Protein AF-A0A920PCD1-F1 (afdb_monomer_lite)

Sequence (111 aa):
MKSEIKSVYLAPKGLNELLVNEVGKVLAVHDRLIFSSEPFIDAHWAQNIWKNTQIISVESINDASKKLKALQKNWCLYSFTLHRRAKLIQEKLDLKPQQPLDFLQRFPKMF

Structure (mmCIF, N/CA/C/O backbone):
data_AF-A0A920PCD1-F1
#
_entry.id   AF-A0A920PCD1-F1
#
loop_
_atom_site.group_PDB
_atom_site.id
_atom_site.type_symbol
_atom_site.label_atom_id
_atom_site.label_alt_id
_atom_site.label_comp_id
_atom_site.label_asym_id
_atom_site.label_entity_id
_atom_site.label_seq_id
_atom_site.pdbx_PDB_ins_code
_atom_site.Cartn_x
_atom_site.Cartn_y
_atom_site.Cartn_z
_atom_site.occupancy
_atom_site.B_iso_or_equiv
_atom_site.auth_seq_id
_atom_site.auth_comp_id
_atom_site.auth_asym_id
_atom_site.auth_atom_id
_atom_site.pdbx_PDB_model_num
ATOM 1 N N . MET A 1 1 ? -18.152 -15.795 -2.055 1.00 39.09 1 MET A N 1
ATOM 2 C CA . MET A 1 1 ? -17.096 -15.838 -1.020 1.00 39.09 1 MET A CA 1
ATOM 3 C C . MET A 1 1 ? -16.227 -14.610 -1.234 1.00 39.09 1 MET A C 1
ATOM 5 O O . MET A 1 1 ? -15.744 -14.445 -2.344 1.00 39.09 1 MET A O 1
ATOM 9 N N . LYS A 1 2 ? -16.128 -13.684 -0.270 1.00 51.22 2 LYS A N 1
ATOM 10 C CA . LYS A 1 2 ? -15.210 -12.541 -0.413 1.00 51.22 2 LYS A CA 1
ATOM 11 C C . LYS A 1 2 ? -13.797 -13.089 -0.252 1.00 51.22 2 LYS A C 1
ATOM 13 O O . LYS A 1 2 ? -13.444 -13.494 0.848 1.00 51.22 2 LYS A O 1
ATOM 18 N N . SER A 1 3 ? -13.041 -13.164 -1.341 1.00 66.69 3 SER A N 1
ATOM 19 C CA . SER A 1 3 ? -11.626 -13.514 -1.278 1.00 66.69 3 SER A CA 1
ATOM 20 C C . SER A 1 3 ? -10.919 -12.470 -0.420 1.00 66.69 3 SER A C 1
ATOM 22 O O . SER A 1 3 ? -10.917 -11.285 -0.752 1.00 66.69 3 SER A O 1
ATOM 24 N N . GLU A 1 4 ? -10.407 -12.898 0.726 1.00 83.25 4 GLU A N 1
ATOM 25 C CA . GLU A 1 4 ? -9.659 -12.039 1.633 1.00 83.25 4 GLU A CA 1
ATOM 26 C C . GLU A 1 4 ? -8.324 -11.662 0.984 1.00 83.25 4 GLU A C 1
ATOM 28 O O . GLU A 1 4 ? -7.634 -12.516 0.426 1.00 83.25 4 GLU A O 1
ATOM 33 N N . ILE A 1 5 ? -7.980 -10.375 1.014 1.00 88.38 5 ILE A N 1
ATOM 34 C CA . ILE A 1 5 ? -6.729 -9.870 0.446 1.00 88.38 5 ILE A CA 1
ATOM 35 C C . ILE A 1 5 ? -5.621 -10.145 1.459 1.00 88.38 5 ILE A C 1
ATOM 37 O O . ILE A 1 5 ? -5.614 -9.548 2.533 1.00 88.38 5 ILE A O 1
ATOM 41 N N . LYS A 1 6 ? -4.675 -11.019 1.112 1.00 90.12 6 LYS A N 1
ATOM 42 C CA . LYS A 1 6 ? -3.557 -11.376 2.000 1.00 90.12 6 LYS A CA 1
ATOM 43 C C . LYS A 1 6 ? -2.270 -10.633 1.664 1.00 90.12 6 LYS A C 1
ATOM 45 O O . LYS A 1 6 ? -1.490 -10.317 2.566 1.00 90.12 6 LYS A O 1
ATOM 50 N N . SER A 1 7 ? -2.048 -10.364 0.382 1.00 93.19 7 SER A N 1
ATOM 51 C CA . SER A 1 7 ? -0.847 -9.700 -0.110 1.00 93.19 7 SER A CA 1
ATOM 52 C C . SER A 1 7 ? -1.174 -8.710 -1.220 1.00 93.19 7 SER A C 1
ATOM 54 O O . SER A 1 7 ? -2.121 -8.882 -1.997 1.00 93.19 7 SER A O 1
ATOM 56 N N . VAL A 1 8 ? -0.390 -7.634 -1.264 1.00 95.00 8 VAL A N 1
ATOM 57 C CA . VAL A 1 8 ? -0.514 -6.582 -2.270 1.00 95.00 8 VAL A CA 1
ATOM 58 C C . VAL A 1 8 ? 0.866 -6.196 -2.772 1.00 95.00 8 VAL A C 1
ATOM 60 O O . VAL A 1 8 ? 1.797 -6.027 -1.988 1.00 95.00 8 VAL A O 1
ATOM 63 N N . TYR A 1 9 ? 0.984 -6.024 -4.081 1.00 95.81 9 TYR A N 1
ATOM 64 C CA . TYR A 1 9 ? 2.242 -5.743 -4.752 1.00 95.81 9 TYR A CA 1
ATOM 65 C C . TYR A 1 9 ? 2.136 -4.439 -5.528 1.00 95.81 9 TYR A C 1
ATOM 67 O O . TYR A 1 9 ? 1.148 -4.199 -6.221 1.00 95.81 9 TYR A O 1
ATOM 75 N N . LEU A 1 10 ? 3.161 -3.598 -5.427 1.00 96.38 10 LEU A N 1
ATOM 76 C CA . LEU A 1 10 ? 3.288 -2.393 -6.235 1.00 96.38 10 LEU A CA 1
ATOM 77 C C . LEU A 1 10 ? 4.248 -2.662 -7.393 1.00 96.38 10 LEU A C 1
ATOM 79 O O . LEU A 1 10 ? 5.432 -2.905 -7.167 1.00 96.38 10 LEU A O 1
ATOM 83 N N . ALA A 1 11 ? 3.754 -2.566 -8.624 1.00 96.06 11 ALA A N 1
ATOM 84 C CA . ALA A 1 11 ? 4.575 -2.682 -9.820 1.00 96.06 11 ALA A CA 1
ATOM 85 C C . ALA A 1 11 ? 5.392 -1.397 -10.083 1.00 96.06 11 ALA A C 1
ATOM 87 O O . ALA A 1 11 ? 4.872 -0.274 -9.947 1.00 96.06 11 ALA A O 1
ATOM 88 N N . PRO A 1 12 ? 6.650 -1.524 -10.544 1.00 94.62 12 PRO A N 1
ATOM 89 C CA . PRO A 1 12 ? 7.341 -0.455 -11.247 1.00 94.62 12 PRO A CA 1
ATOM 90 C C . PRO A 1 12 ? 6.530 -0.006 -12.468 1.00 94.62 12 PRO A C 1
ATOM 92 O O . PRO A 1 12 ? 5.756 -0.769 -13.050 1.00 94.62 12 PRO A O 1
ATOM 95 N N . LYS A 1 13 ? 6.702 1.253 -12.876 1.00 93.44 13 LYS A N 1
ATOM 96 C CA . LYS A 1 13 ? 5.971 1.805 -14.022 1.00 93.44 13 LYS A CA 1
ATOM 97 C C . LYS A 1 13 ? 6.273 0.987 -15.287 1.00 93.44 13 LYS A C 1
ATOM 99 O O . LYS A 1 13 ? 7.424 0.914 -15.699 1.00 93.44 13 LYS A O 1
ATOM 104 N N . GLY A 1 14 ? 5.231 0.419 -15.898 1.00 92.69 14 GLY A N 1
ATOM 105 C CA . GLY A 1 14 ? 5.330 -0.352 -17.142 1.00 92.69 14 GLY A CA 1
ATOM 106 C C . GLY A 1 14 ? 5.667 -1.838 -16.974 1.00 92.69 14 GLY A C 1
ATOM 107 O O . GLY A 1 14 ? 5.752 -2.528 -17.979 1.00 92.69 14 GLY A O 1
ATOM 108 N N . LEU A 1 15 ? 5.826 -2.347 -15.745 1.00 93.88 15 LEU A N 1
ATOM 109 C CA . LEU A 1 15 ? 6.180 -3.755 -15.482 1.00 93.88 15 LEU A CA 1
ATOM 110 C C . LEU A 1 15 ? 5.044 -4.562 -14.836 1.00 93.88 15 LEU A C 1
ATOM 112 O O . LEU A 1 15 ? 5.273 -5.614 -14.243 1.00 93.88 15 LEU A O 1
ATOM 116 N N . ASN A 1 16 ? 3.807 -4.076 -14.943 1.00 93.56 16 ASN A N 1
ATOM 117 C CA . ASN A 1 16 ? 2.641 -4.724 -14.351 1.00 93.56 16 ASN A CA 1
ATOM 118 C C . ASN A 1 16 ? 2.467 -6.167 -14.831 1.00 93.56 16 ASN A C 1
ATOM 120 O O . ASN A 1 16 ? 2.216 -7.043 -14.015 1.00 93.56 16 ASN A O 1
ATOM 124 N N . GLU A 1 17 ? 2.607 -6.417 -16.133 1.00 93.19 17 GLU A N 1
ATOM 125 C CA . GLU A 1 17 ? 2.387 -7.743 -16.723 1.00 93.19 17 GLU A CA 1
ATOM 126 C C . GLU A 1 17 ? 3.386 -8.778 -16.197 1.00 93.19 17 GLU A C 1
ATOM 128 O O . GLU A 1 17 ? 2.993 -9.887 -15.842 1.00 93.19 17 GLU A O 1
ATOM 133 N N . LEU A 1 18 ? 4.661 -8.395 -16.064 1.00 94.69 18 LEU A N 1
ATOM 134 C CA . LEU A 1 18 ? 5.693 -9.262 -15.491 1.00 94.69 18 LEU A CA 1
ATOM 135 C C . LEU A 1 18 ? 5.360 -9.636 -14.046 1.00 94.69 18 LEU A C 1
ATOM 137 O O . LEU A 1 18 ? 5.441 -10.805 -13.675 1.00 94.69 18 LEU A O 1
ATOM 141 N N . LEU A 1 19 ? 4.928 -8.655 -13.252 1.00 94.81 19 LEU A N 1
ATOM 142 C CA . LEU A 1 19 ? 4.577 -8.882 -11.855 1.00 94.81 19 LEU A CA 1
ATOM 143 C C . LEU A 1 19 ? 3.285 -9.698 -11.701 1.00 94.81 19 LEU A C 1
ATOM 145 O O . LEU A 1 19 ? 3.209 -10.560 -10.832 1.00 94.81 19 LEU A O 1
ATOM 149 N N . VAL A 1 20 ? 2.279 -9.476 -12.553 1.00 94.44 20 VAL A N 1
ATOM 150 C CA . VAL A 1 20 ? 1.053 -10.292 -12.576 1.00 94.44 20 VAL A CA 1
ATOM 151 C C . VAL A 1 20 ? 1.383 -11.749 -12.897 1.00 94.44 20 VAL A C 1
ATOM 153 O O . VAL A 1 20 ? 0.891 -12.642 -12.209 1.00 94.44 20 VAL A O 1
ATOM 156 N N . ASN A 1 21 ? 2.247 -11.990 -13.887 1.00 93.81 21 ASN A N 1
ATOM 157 C CA . ASN A 1 21 ? 2.682 -13.337 -14.255 1.00 93.81 21 ASN A CA 1
ATOM 158 C C . ASN A 1 21 ? 3.462 -14.027 -13.126 1.00 93.81 21 ASN A C 1
ATOM 160 O O . ASN A 1 21 ? 3.282 -15.222 -12.912 1.00 93.81 21 ASN A O 1
ATOM 164 N N . GLU A 1 22 ? 4.294 -13.285 -12.387 1.00 93.12 22 GLU A N 1
ATOM 165 C CA . GLU A 1 22 ? 5.050 -13.815 -11.245 1.00 93.12 22 GLU A CA 1
ATOM 166 C C . GLU A 1 22 ? 4.145 -14.146 -10.045 1.00 93.12 22 GLU A C 1
ATOM 168 O O . GLU A 1 22 ? 4.301 -15.193 -9.421 1.00 93.12 22 GLU A O 1
ATOM 173 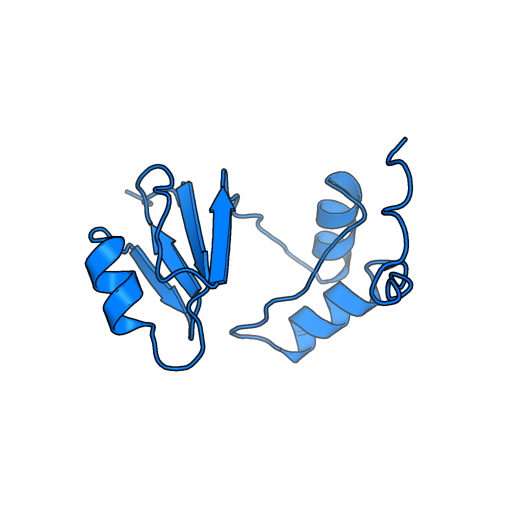N N . VAL A 1 23 ? 3.166 -13.289 -9.732 1.00 91.75 23 VAL A N 1
ATOM 174 C CA . VAL A 1 23 ? 2.214 -13.507 -8.624 1.00 91.75 23 VAL A CA 1
ATOM 175 C C . VAL A 1 23 ? 1.213 -14.626 -8.943 1.00 91.75 23 VAL A C 1
ATOM 177 O O . VAL A 1 23 ? 0.782 -15.359 -8.049 1.00 91.75 23 VAL A O 1
ATOM 180 N N . GLY A 1 24 ? 0.815 -14.763 -10.209 1.00 88.06 24 GLY A N 1
ATOM 181 C CA . GLY A 1 24 ? -0.121 -15.780 -10.683 1.00 88.06 24 GLY A CA 1
ATOM 182 C C . GLY A 1 24 ? -1.569 -15.506 -10.266 1.00 88.06 24 GLY A C 1
ATOM 183 O O . GLY A 1 24 ? -2.374 -15.023 -11.061 1.00 88.06 24 GLY A O 1
ATOM 184 N N . LYS A 1 25 ? -1.938 -15.819 -9.017 1.00 88.31 25 LYS A N 1
ATOM 185 C CA . LYS A 1 25 ? -3.326 -15.686 -8.528 1.00 88.31 25 LYS A CA 1
ATOM 186 C C . LYS A 1 25 ? -3.655 -14.250 -8.120 1.00 88.31 25 LYS A C 1
ATOM 188 O O . LYS A 1 25 ? -3.590 -13.884 -6.948 1.00 88.31 25 LYS A O 1
ATOM 193 N N . VAL A 1 26 ? -4.065 -13.450 -9.098 1.00 91.44 26 VAL A N 1
ATOM 194 C CA . VAL A 1 26 ? -4.464 -12.052 -8.901 1.00 91.44 26 VAL A CA 1
ATOM 195 C C . VAL A 1 26 ? -5.980 -11.928 -8.720 1.00 91.44 26 VAL A C 1
ATOM 197 O O . VAL A 1 26 ? -6.760 -12.424 -9.526 1.00 91.44 26 VAL A O 1
ATOM 200 N N . LEU A 1 27 ? -6.401 -11.236 -7.661 1.00 92.50 27 LEU A N 1
ATOM 201 C CA . LEU A 1 27 ? -7.802 -10.898 -7.387 1.00 92.50 27 LEU A CA 1
ATOM 202 C C . LEU A 1 27 ? -8.261 -9.663 -8.158 1.00 92.50 27 LEU A C 1
ATOM 204 O O . LEU A 1 27 ? -9.388 -9.605 -8.642 1.00 92.50 27 LEU A O 1
ATOM 208 N N . ALA A 1 28 ? -7.405 -8.647 -8.200 1.00 91.50 28 ALA A N 1
ATOM 209 C CA . ALA A 1 28 ? -7.692 -7.367 -8.822 1.00 91.50 28 ALA A CA 1
ATOM 210 C C . ALA A 1 28 ? -6.390 -6.636 -9.145 1.00 91.50 28 ALA A C 1
ATOM 212 O O . ALA A 1 28 ? -5.363 -6.847 -8.496 1.00 91.50 28 ALA A O 1
ATOM 213 N N . VAL A 1 29 ? -6.468 -5.726 -10.113 1.00 93.25 29 VAL A N 1
ATOM 214 C CA . VAL A 1 29 ? -5.398 -4.784 -10.440 1.00 93.25 29 VAL A CA 1
ATOM 215 C C . VAL A 1 29 ? -5.977 -3.373 -10.405 1.00 93.25 29 VAL A C 1
ATOM 217 O O . VAL A 1 29 ? -7.030 -3.102 -10.985 1.00 93.25 29 VAL A O 1
ATOM 220 N N . HIS A 1 30 ? -5.321 -2.476 -9.679 1.00 92.94 30 HIS A N 1
ATOM 221 C CA . HIS A 1 30 ? -5.691 -1.071 -9.526 1.00 92.94 30 HIS A CA 1
ATOM 222 C C . HIS A 1 30 ? -4.496 -0.206 -9.913 1.00 92.94 30 HIS A C 1
ATOM 224 O O . HIS A 1 30 ? -3.599 0.014 -9.100 1.00 92.94 30 HIS A O 1
ATOM 230 N N . ASP A 1 31 ? -4.474 0.262 -11.163 1.00 92.81 31 ASP A N 1
ATOM 231 C CA . ASP A 1 31 ? -3.305 0.907 -11.772 1.00 92.81 31 ASP A CA 1
ATOM 232 C C . ASP A 1 31 ? -2.073 -0.005 -11.660 1.00 92.81 31 ASP A C 1
ATOM 234 O O . ASP A 1 31 ? -2.013 -1.016 -12.351 1.00 92.81 31 ASP A O 1
ATOM 238 N N . ARG A 1 32 ? -1.120 0.289 -10.771 1.00 95.00 32 ARG A N 1
ATOM 239 C CA . ARG A 1 32 ? 0.097 -0.512 -10.542 1.00 95.00 32 ARG A CA 1
ATOM 240 C C . ARG A 1 32 ? 0.005 -1.425 -9.327 1.00 95.00 32 ARG A C 1
ATOM 242 O O . ARG A 1 32 ? 0.964 -2.129 -9.023 1.00 95.00 32 ARG A O 1
ATOM 249 N N . LEU A 1 33 ? -1.112 -1.383 -8.611 1.00 94.94 33 LEU A N 1
ATOM 250 C CA . LEU A 1 33 ? -1.328 -2.160 -7.406 1.00 94.94 33 LEU A CA 1
ATOM 251 C C . LEU A 1 33 ? -2.016 -3.484 -7.746 1.00 94.94 33 LEU A C 1
ATOM 253 O O . LEU A 1 33 ? -3.119 -3.492 -8.287 1.00 94.94 33 LEU A O 1
ATOM 257 N N . ILE A 1 34 ? -1.380 -4.600 -7.418 1.00 95.06 34 ILE A N 1
ATOM 258 C CA . ILE A 1 34 ? -1.862 -5.953 -7.707 1.00 95.06 34 ILE A CA 1
ATOM 259 C C . ILE A 1 34 ? -2.245 -6.616 -6.388 1.00 95.06 34 ILE A C 1
ATOM 261 O O . ILE A 1 34 ? -1.451 -6.637 -5.449 1.00 95.06 34 ILE A O 1
ATOM 265 N N . PHE A 1 35 ? -3.455 -7.162 -6.317 1.00 94.19 35 PHE A N 1
ATOM 266 C CA . PHE A 1 35 ? -4.001 -7.804 -5.121 1.00 94.19 35 PHE A CA 1
ATOM 267 C C . PHE A 1 35 ? -4.010 -9.319 -5.278 1.00 94.19 35 PHE A C 1
ATOM 269 O O . PHE A 1 35 ? -4.421 -9.820 -6.322 1.00 94.19 35 PHE A O 1
ATOM 276 N N . SER A 1 36 ? -3.646 -10.046 -4.225 1.00 93.12 36 SER A N 1
ATOM 277 C CA . SER A 1 36 ? -3.679 -11.509 -4.198 1.00 93.12 36 SER A CA 1
ATOM 278 C C . SER A 1 36 ? -4.362 -12.036 -2.932 1.00 93.12 36 SER A C 1
ATOM 280 O O . SER A 1 36 ? -4.276 -11.447 -1.848 1.00 93.12 36 SER A O 1
ATOM 282 N N . SER A 1 37 ? -5.072 -13.159 -3.081 1.00 89.94 37 SER A N 1
ATOM 283 C CA . SER A 1 37 ? -5.646 -13.922 -1.962 1.00 89.94 37 SER A CA 1
ATOM 284 C C . SER A 1 37 ? -4.643 -14.863 -1.303 1.00 89.94 37 SER A C 1
ATOM 286 O O . SER A 1 37 ? -4.935 -15.433 -0.253 1.00 89.94 37 SER A O 1
ATOM 288 N N . GLU A 1 38 ? -3.493 -15.078 -1.936 1.00 89.56 38 GLU A N 1
ATOM 289 C CA . GLU A 1 38 ? -2.451 -15.963 -1.431 1.00 89.56 38 GLU A CA 1
ATOM 290 C C . GLU A 1 38 ? -1.497 -15.205 -0.493 1.00 89.56 38 GLU A C 1
ATOM 292 O O . GLU A 1 38 ? -1.379 -13.971 -0.571 1.00 89.56 38 GLU A O 1
ATOM 297 N N . PRO A 1 39 ? -0.808 -15.919 0.418 1.00 87.81 39 PRO A N 1
ATOM 298 C CA . PRO A 1 39 ? 0.304 -15.355 1.174 1.00 87.81 39 PRO A CA 1
ATOM 299 C C . PRO A 1 39 ? 1.329 -14.685 0.254 1.00 87.81 39 PRO A C 1
ATOM 301 O O . PRO A 1 39 ? 1.460 -15.051 -0.914 1.00 87.81 39 PRO A O 1
ATOM 304 N N . PHE A 1 40 ? 2.057 -13.701 0.783 1.00 90.81 40 PHE A N 1
ATOM 305 C CA . PHE A 1 40 ? 3.047 -13.002 -0.028 1.00 90.81 40 PHE A CA 1
ATOM 306 C C . PHE A 1 40 ? 4.152 -13.968 -0.486 1.00 90.81 40 PHE A C 1
ATOM 308 O O . PHE A 1 40 ? 4.580 -14.853 0.254 1.00 90.81 40 PHE A O 1
ATOM 315 N N . ILE A 1 41 ? 4.628 -13.730 -1.699 1.00 92.75 41 ILE A N 1
ATOM 316 C CA . ILE A 1 41 ? 5.860 -14.287 -2.256 1.00 92.75 41 ILE A CA 1
ATOM 317 C C . ILE A 1 41 ? 6.869 -13.151 -2.397 1.00 92.75 41 ILE A C 1
ATOM 319 O O . ILE A 1 41 ? 6.469 -11.991 -2.542 1.00 92.75 41 ILE A O 1
ATOM 323 N N . ASP A 1 42 ? 8.158 -13.466 -2.377 1.00 92.19 42 ASP A N 1
ATOM 324 C CA . ASP A 1 42 ? 9.208 -12.489 -2.660 1.00 92.19 42 ASP A CA 1
ATOM 325 C C . ASP A 1 42 ? 9.313 -12.289 -4.181 1.00 92.19 42 ASP A C 1
ATOM 327 O O . ASP A 1 42 ? 10.128 -12.904 -4.862 1.00 92.19 42 ASP A O 1
ATOM 331 N N . ALA A 1 43 ? 8.407 -11.465 -4.714 1.00 92.56 43 ALA A N 1
ATOM 332 C CA . ALA A 1 43 ? 8.326 -11.150 -6.135 1.00 92.56 43 ALA A CA 1
ATOM 333 C C . ALA A 1 43 ? 9.451 -10.192 -6.555 1.00 92.56 43 ALA A C 1
ATOM 335 O O . ALA A 1 43 ? 9.567 -9.084 -6.024 1.00 92.56 43 ALA A O 1
ATOM 336 N N . HIS A 1 44 ? 10.247 -10.595 -7.542 1.00 92.94 44 HIS A N 1
ATOM 337 C CA . HIS A 1 44 ? 11.411 -9.849 -8.023 1.00 92.94 44 HIS A CA 1
ATOM 338 C C . HIS A 1 44 ? 11.009 -8.615 -8.824 1.00 92.94 44 HIS A C 1
ATOM 340 O O . HIS A 1 44 ? 11.709 -7.603 -8.810 1.00 92.94 44 HIS A O 1
ATOM 346 N N . TRP A 1 45 ? 9.864 -8.677 -9.507 1.00 94.00 45 TRP A N 1
ATOM 347 C CA . TRP A 1 45 ? 9.353 -7.554 -10.286 1.00 94.00 45 TRP A CA 1
ATOM 348 C C . TRP A 1 45 ? 8.585 -6.534 -9.439 1.00 94.00 45 TRP A C 1
ATOM 350 O O . TRP A 1 45 ? 8.124 -5.527 -9.975 1.00 94.00 45 TRP A O 1
ATOM 360 N N . ALA A 1 46 ? 8.435 -6.752 -8.127 1.00 95.50 46 ALA A N 1
ATOM 361 C CA . ALA A 1 46 ? 7.732 -5.830 -7.244 1.00 95.50 46 ALA A CA 1
ATOM 362 C C . ALA A 1 46 ? 8.636 -4.679 -6.781 1.00 95.50 46 ALA A C 1
ATOM 364 O O . ALA A 1 46 ? 9.710 -4.880 -6.224 1.00 95.50 46 ALA A O 1
ATOM 365 N N . GLN A 1 47 ? 8.149 -3.446 -6.926 1.00 95.25 47 GLN A N 1
ATOM 366 C CA . GLN A 1 47 ? 8.770 -2.265 -6.322 1.00 95.25 47 GLN A CA 1
ATOM 367 C C . GLN A 1 47 ? 8.575 -2.251 -4.801 1.00 95.25 47 GLN A C 1
ATOM 369 O O . GLN A 1 47 ? 9.420 -1.754 -4.060 1.00 95.25 47 GLN A O 1
ATOM 374 N N . ASN A 1 48 ? 7.423 -2.736 -4.338 1.00 95.00 48 ASN A N 1
ATOM 375 C CA . ASN A 1 48 ? 7.105 -2.862 -2.923 1.00 95.00 48 ASN A CA 1
ATOM 376 C C . ASN A 1 48 ? 6.131 -4.028 -2.718 1.00 95.00 48 ASN A C 1
ATOM 378 O O . ASN A 1 48 ? 5.249 -4.251 -3.550 1.00 95.00 48 ASN A O 1
ATOM 382 N N . ILE A 1 49 ? 6.285 -4.740 -1.604 1.00 94.75 49 ILE A N 1
ATOM 383 C CA . ILE A 1 49 ? 5.463 -5.890 -1.227 1.00 94.75 49 ILE A CA 1
ATOM 384 C C . ILE A 1 49 ? 4.830 -5.589 0.126 1.00 94.75 49 ILE A C 1
ATOM 386 O O . ILE A 1 49 ? 5.515 -5.458 1.141 1.00 94.75 49 ILE A O 1
ATOM 390 N N . TRP A 1 50 ? 3.507 -5.485 0.148 1.00 93.69 50 TRP A N 1
ATOM 391 C CA . TRP A 1 50 ? 2.736 -5.278 1.364 1.00 93.69 50 TRP A CA 1
ATOM 392 C C . TRP A 1 50 ? 2.232 -6.618 1.883 1.00 93.69 50 TRP A C 1
ATOM 394 O O . TRP A 1 50 ? 1.467 -7.331 1.230 1.00 93.69 50 TRP A O 1
ATOM 404 N N . LYS A 1 51 ? 2.695 -6.946 3.086 1.00 92.06 51 LYS A N 1
ATOM 405 C CA . LYS A 1 51 ? 2.401 -8.186 3.802 1.00 92.06 51 LYS A CA 1
ATOM 406 C C . LYS A 1 51 ? 1.264 -7.923 4.792 1.00 92.06 51 LYS A C 1
ATOM 408 O O . LYS A 1 51 ? 1.196 -6.830 5.350 1.00 92.06 51 LYS A O 1
ATOM 413 N N . ASN A 1 52 ? 0.412 -8.919 5.038 1.00 87.12 52 ASN A N 1
ATOM 414 C CA . ASN A 1 52 ? -0.674 -8.852 6.028 1.00 87.12 52 ASN A CA 1
ATOM 415 C C . ASN A 1 52 ? -1.604 -7.642 5.820 1.00 87.12 52 ASN A C 1
ATOM 417 O O . ASN A 1 52 ? -1.887 -6.880 6.745 1.00 87.12 52 ASN A O 1
ATOM 421 N N . THR A 1 53 ? -2.034 -7.420 4.579 1.00 89.62 53 THR A N 1
ATOM 422 C CA . THR A 1 53 ? -2.887 -6.278 4.244 1.00 89.62 53 THR A CA 1
ATOM 423 C C . THR A 1 53 ? -4.279 -6.410 4.845 1.00 89.62 53 THR A C 1
ATOM 425 O O . THR A 1 53 ? -4.857 -7.489 4.847 1.00 89.62 53 THR A O 1
ATOM 428 N N . GLN A 1 54 ? -4.848 -5.290 5.289 1.00 89.25 54 GLN A N 1
ATOM 429 C CA . GLN A 1 54 ? -6.183 -5.246 5.882 1.00 89.25 54 G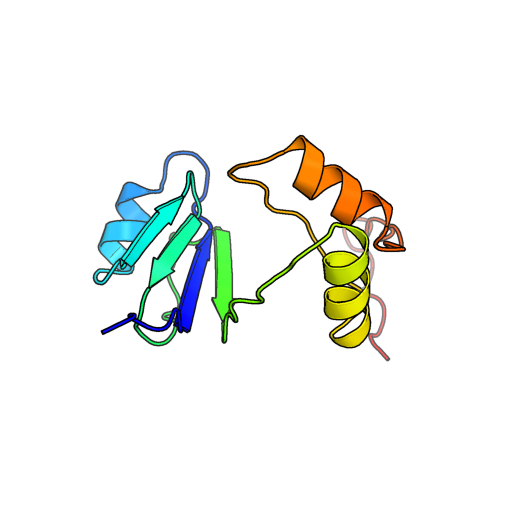LN A CA 1
ATOM 430 C C . GLN A 1 54 ? -7.080 -4.233 5.171 1.00 89.25 54 GLN A C 1
ATOM 432 O O . GLN A 1 54 ? -6.639 -3.147 4.789 1.00 89.25 54 GLN A O 1
ATOM 437 N N . ILE A 1 55 ? -8.360 -4.579 5.026 1.00 90.69 55 ILE A N 1
ATOM 438 C CA . ILE A 1 55 ? -9.386 -3.685 4.487 1.00 90.69 55 ILE A CA 1
ATOM 439 C C . ILE A 1 55 ? -10.110 -3.026 5.657 1.00 90.69 55 ILE A C 1
ATOM 441 O O . ILE A 1 55 ? -10.708 -3.703 6.489 1.00 90.69 55 ILE A O 1
ATOM 445 N N . ILE A 1 56 ? -10.098 -1.696 5.700 1.00 92.00 56 ILE A N 1
ATOM 446 C CA . ILE A 1 56 ? -10.786 -0.920 6.734 1.00 92.00 56 ILE A CA 1
ATOM 447 C C . ILE A 1 56 ? -11.975 -0.205 6.096 1.00 92.00 56 ILE A C 1
ATOM 449 O O . ILE A 1 56 ? -11.803 0.589 5.172 1.00 92.00 56 ILE A O 1
ATOM 453 N N . SER A 1 57 ? -13.179 -0.457 6.612 1.00 92.69 57 SER A N 1
ATOM 454 C CA . SER A 1 57 ? -14.360 0.327 6.239 1.00 92.69 57 SER A CA 1
ATOM 455 C C . SER A 1 57 ? -14.305 1.709 6.890 1.00 92.69 57 SER A C 1
ATOM 457 O O . SER A 1 57 ? -14.001 1.837 8.081 1.00 92.69 57 SER A O 1
ATOM 459 N N . VAL A 1 58 ? -14.601 2.743 6.107 1.00 93.44 58 VAL A N 1
ATOM 460 C CA . VAL A 1 58 ? -14.488 4.149 6.502 1.00 93.44 58 VAL A CA 1
ATOM 461 C C . VAL A 1 58 ? -15.744 4.898 6.084 1.00 93.44 58 VAL A C 1
ATOM 463 O O . VAL A 1 58 ? -16.081 4.941 4.902 1.00 93.44 58 VAL A O 1
ATOM 466 N N . GLU A 1 59 ? -16.380 5.577 7.032 1.00 93.69 59 GLU A N 1
ATOM 467 C CA . GLU A 1 59 ? -17.625 6.312 6.776 1.00 93.69 59 GLU A CA 1
ATOM 468 C C . GLU A 1 59 ? -17.350 7.770 6.377 1.00 93.69 59 GLU A C 1
ATOM 470 O O . GLU A 1 59 ? -17.910 8.304 5.416 1.00 93.69 59 GLU A O 1
ATOM 475 N N . SER A 1 60 ? -16.386 8.414 7.039 1.00 95.06 60 SER A N 1
ATOM 476 C CA . SER A 1 60 ? -16.019 9.815 6.805 1.00 95.06 60 SER A CA 1
ATOM 477 C C . SER A 1 60 ? -14.505 10.023 6.762 1.00 95.06 60 SER A C 1
ATOM 479 O O . SER A 1 60 ? -13.724 9.170 7.172 1.00 95.06 60 SER A O 1
ATOM 481 N N . ILE A 1 61 ? -14.065 11.194 6.295 1.00 94.94 61 ILE A N 1
ATOM 482 C CA . ILE A 1 61 ? -12.641 11.576 6.296 1.00 94.94 61 ILE A CA 1
ATOM 483 C C . ILE A 1 61 ? -12.077 11.591 7.732 1.00 94.94 61 ILE A C 1
ATOM 485 O O . ILE A 1 61 ? -10.950 11.157 7.963 1.00 94.94 61 ILE A O 1
ATOM 489 N N . ASN A 1 62 ? -12.870 12.063 8.704 1.00 95.19 62 ASN A N 1
ATOM 490 C CA . ASN A 1 62 ? -12.485 12.079 10.119 1.00 95.19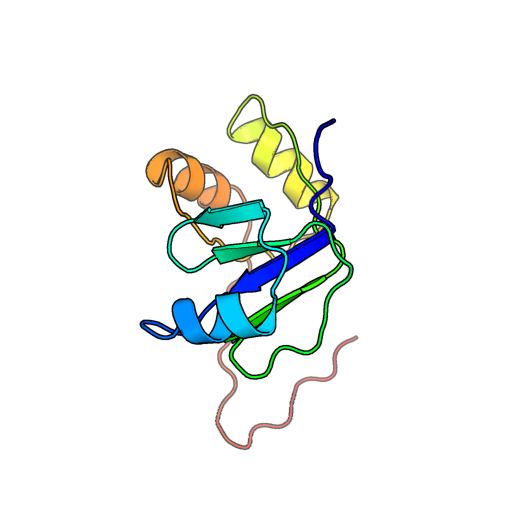 62 ASN A CA 1
ATOM 491 C C . ASN A 1 62 ? -12.355 10.669 10.694 1.00 95.19 62 ASN A C 1
ATOM 493 O O . ASN A 1 62 ? -11.404 10.395 11.420 1.00 95.19 62 ASN A O 1
ATOM 497 N N . ASP A 1 63 ? -13.299 9.790 10.361 1.00 96.06 63 ASP A N 1
ATOM 498 C CA . ASP A 1 63 ? -13.271 8.387 10.771 1.00 96.06 63 ASP A CA 1
ATOM 499 C C . ASP A 1 63 ? -12.017 7.677 10.232 1.00 96.06 63 ASP A C 1
ATOM 501 O O . ASP A 1 63 ? -11.286 7.045 10.993 1.00 96.06 63 ASP A O 1
ATOM 505 N N . ALA A 1 64 ? -11.685 7.896 8.953 1.00 95.00 64 ALA A N 1
ATOM 506 C CA . ALA A 1 64 ? -10.470 7.360 8.335 1.00 95.00 64 ALA A CA 1
ATOM 507 C C . ALA A 1 64 ? -9.209 7.775 9.102 1.00 95.00 64 ALA A C 1
ATOM 509 O O . ALA A 1 64 ? -8.398 6.934 9.479 1.00 95.00 64 ALA A O 1
ATOM 510 N N . SER A 1 65 ? -9.061 9.080 9.356 1.00 94.38 65 SER A N 1
ATOM 511 C CA . SER A 1 65 ? -7.900 9.624 10.062 1.00 94.38 65 SER A CA 1
ATOM 512 C C . SER A 1 65 ? -7.787 9.055 11.479 1.00 94.38 65 SER A C 1
ATOM 514 O O . SER A 1 65 ? -6.703 8.636 11.875 1.00 94.38 65 SER A O 1
ATOM 516 N N . LYS A 1 66 ? -8.901 8.956 12.222 1.00 94.12 66 LYS A N 1
ATOM 517 C CA . LYS A 1 66 ? -8.921 8.358 13.568 1.00 94.12 66 LYS A CA 1
ATOM 518 C C . LYS A 1 66 ? -8.481 6.893 13.549 1.00 94.12 66 LYS A C 1
ATOM 520 O O . LYS A 1 66 ? -7.586 6.528 14.308 1.00 94.12 66 LYS A O 1
ATOM 525 N N . LYS A 1 67 ? -9.066 6.075 12.667 1.00 95.44 67 LYS A N 1
ATOM 526 C CA . LYS A 1 67 ? -8.739 4.645 12.534 1.00 95.44 67 LYS A CA 1
ATOM 527 C C . LYS A 1 67 ? -7.275 4.428 12.145 1.00 95.44 67 LYS A C 1
ATOM 529 O O . LYS A 1 67 ? -6.595 3.611 12.755 1.00 95.44 67 LYS A O 1
ATOM 534 N N . LEU A 1 68 ? -6.764 5.196 11.182 1.00 94.12 68 LEU A N 1
ATOM 535 C CA . LEU A 1 68 ? -5.365 5.109 10.756 1.00 94.12 68 LEU A CA 1
ATOM 536 C C . LEU A 1 68 ? -4.396 5.561 11.859 1.00 94.12 68 LEU A C 1
ATOM 538 O O . LEU A 1 68 ? -3.411 4.870 12.109 1.00 94.12 68 LEU A O 1
ATOM 542 N N . LYS A 1 69 ? -4.686 6.663 12.569 1.00 92.50 69 LYS A N 1
ATOM 543 C CA . LYS A 1 69 ? -3.866 7.137 13.703 1.00 92.50 69 LYS A CA 1
ATOM 544 C C . LYS A 1 69 ? -3.822 6.144 14.865 1.00 92.50 69 LYS A C 1
ATOM 546 O O . LYS A 1 69 ? -2.798 6.063 15.538 1.00 92.50 69 LYS A O 1
ATOM 551 N N . ALA A 1 70 ? -4.911 5.411 15.103 1.00 93.50 70 ALA A N 1
ATOM 552 C CA . ALA A 1 70 ? -4.971 4.381 16.139 1.00 93.50 70 ALA A CA 1
ATOM 553 C C . ALA A 1 70 ? -4.062 3.179 15.830 1.00 93.50 70 ALA A C 1
ATOM 555 O O . ALA A 1 70 ? -3.557 2.548 16.752 1.00 93.50 70 ALA A O 1
ATOM 556 N N . LEU A 1 71 ? -3.834 2.883 14.547 1.00 92.19 71 LEU A N 1
ATOM 557 C CA . LEU A 1 71 ? -2.955 1.798 14.107 1.00 92.19 71 LEU A CA 1
ATOM 558 C C . LEU A 1 71 ? -1.478 2.209 14.137 1.00 92.19 71 LEU A C 1
ATOM 560 O O . LEU A 1 71 ? -0.654 1.502 14.705 1.00 92.19 71 LEU A O 1
ATOM 564 N N . GLN A 1 72 ? -1.133 3.341 13.516 1.00 88.31 72 GLN A N 1
ATOM 565 C CA . GLN A 1 72 ? 0.222 3.900 13.546 1.00 88.31 72 GLN A CA 1
ATOM 566 C C . GLN A 1 72 ? 0.245 5.370 13.102 1.00 88.31 72 GLN A C 1
ATOM 568 O O . GLN A 1 72 ? -0.761 5.937 12.678 1.00 88.31 72 GLN A O 1
ATOM 573 N N . LYS A 1 73 ? 1.422 6.000 13.171 1.00 82.81 73 LYS A N 1
ATOM 574 C CA . LYS A 1 73 ? 1.626 7.407 12.778 1.00 82.81 73 LYS A CA 1
ATOM 575 C C . LYS A 1 73 ? 2.313 7.576 11.418 1.00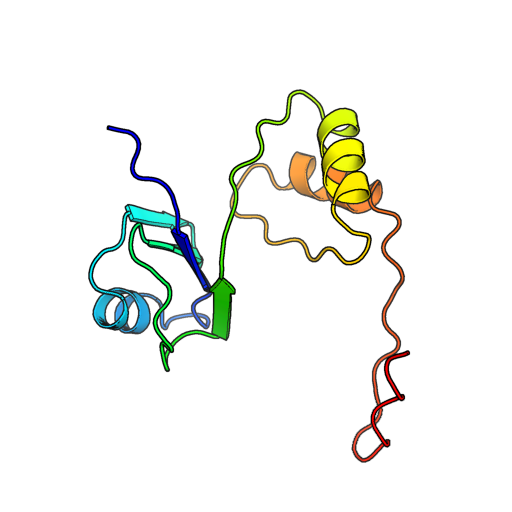 82.81 73 LYS A C 1
ATOM 577 O O . LYS A 1 73 ? 2.183 8.636 10.812 1.00 82.81 73 LYS A O 1
ATOM 582 N N . ASN A 1 74 ? 3.007 6.548 10.930 1.00 86.50 74 ASN A N 1
ATOM 583 C CA . ASN A 1 74 ? 3.786 6.614 9.696 1.00 86.50 74 ASN A CA 1
ATOM 584 C C . ASN A 1 74 ? 2.959 6.081 8.526 1.00 86.50 74 ASN A C 1
ATOM 586 O O . ASN A 1 74 ? 2.915 4.879 8.280 1.00 86.50 74 ASN A O 1
ATOM 590 N N . TRP A 1 75 ? 2.298 6.984 7.807 1.00 90.25 75 TRP A N 1
ATOM 591 C CA . TRP A 1 75 ? 1.485 6.627 6.648 1.00 90.25 75 TRP A CA 1
ATOM 592 C C . TRP A 1 75 ? 2.037 7.239 5.367 1.00 90.25 75 TRP A C 1
ATOM 594 O O . TRP A 1 75 ? 2.433 8.402 5.336 1.00 90.25 75 TRP A O 1
ATOM 604 N N . CYS A 1 76 ? 2.005 6.456 4.291 1.00 90.00 76 CYS A N 1
ATOM 605 C CA . CYS A 1 76 ? 2.265 6.913 2.933 1.00 90.00 76 CYS A CA 1
ATOM 606 C C . CYS A 1 76 ? 1.004 6.694 2.092 1.00 90.00 76 CYS A C 1
ATOM 608 O O . CYS A 1 76 ? 0.368 5.643 2.190 1.00 90.00 76 CYS A O 1
ATOM 610 N N . LEU A 1 77 ? 0.622 7.693 1.292 1.00 92.12 77 LEU A N 1
ATOM 611 C CA . LEU A 1 77 ? -0.570 7.618 0.455 1.00 92.12 77 LEU A CA 1
ATOM 612 C C . LEU A 1 77 ? -0.236 7.021 -0.918 1.00 92.12 77 LEU A C 1
ATOM 614 O O . LEU A 1 77 ? 0.563 7.579 -1.665 1.00 92.12 77 LEU A O 1
ATOM 618 N N . TYR A 1 78 ? -0.958 5.966 -1.293 1.00 93.06 78 TYR A N 1
ATOM 619 C CA . TYR A 1 78 ? -1.138 5.554 -2.684 1.00 93.06 78 TYR A CA 1
ATOM 620 C C . TYR A 1 78 ? -2.615 5.735 -3.053 1.00 93.06 78 TYR A C 1
ATOM 622 O O . TYR A 1 78 ? -3.479 5.074 -2.477 1.00 93.06 78 TYR A O 1
ATOM 630 N N . SER A 1 79 ? -2.929 6.650 -3.977 1.00 93.19 79 SER A N 1
ATOM 631 C CA . SER A 1 79 ? -4.312 6.888 -4.413 1.00 93.19 79 SER A CA 1
ATOM 632 C C . SER A 1 79 ? -4.533 6.380 -5.835 1.00 93.19 79 SER A C 1
ATOM 634 O O . SER A 1 79 ? -3.916 6.896 -6.764 1.00 93.19 79 SER A O 1
ATOM 636 N N . PHE A 1 80 ? -5.450 5.431 -5.997 1.00 89.75 80 PHE A N 1
ATOM 637 C CA . PHE A 1 80 ? -5.909 4.954 -7.305 1.00 89.75 80 PHE A CA 1
ATOM 638 C C . PHE A 1 80 ? -7.199 5.657 -7.752 1.00 89.75 80 PHE A C 1
ATOM 640 O O . PHE A 1 80 ? -7.326 6.079 -8.894 1.00 89.75 80 PHE A O 1
ATOM 647 N N . THR A 1 81 ? -8.134 5.848 -6.821 1.00 89.62 81 THR A N 1
ATOM 648 C CA . THR A 1 81 ? -9.425 6.517 -7.039 1.00 89.62 81 THR A CA 1
ATOM 649 C C . THR A 1 81 ? -9.693 7.547 -5.947 1.00 89.62 81 THR A C 1
ATOM 651 O O . THR A 1 81 ? -9.047 7.537 -4.898 1.00 89.62 81 THR A O 1
ATOM 654 N N . LEU A 1 82 ? -10.700 8.406 -6.156 1.00 91.88 82 LEU A N 1
ATOM 655 C CA . LEU A 1 82 ? -11.169 9.381 -5.160 1.00 91.88 82 LEU A CA 1
ATOM 656 C C . LEU A 1 82 ? -10.034 10.275 -4.623 1.00 91.88 82 LEU A C 1
ATOM 658 O O . LEU A 1 82 ? -9.974 10.562 -3.425 1.00 91.88 82 LEU A O 1
ATOM 662 N N . HIS A 1 83 ? -9.148 10.736 -5.512 1.00 92.81 83 HIS A N 1
ATOM 663 C CA . HIS A 1 83 ? -7.913 11.459 -5.176 1.00 92.81 83 HIS A CA 1
ATOM 664 C C . HIS A 1 83 ? -8.125 12.605 -4.181 1.00 92.81 83 HIS A C 1
ATOM 666 O O . HIS A 1 83 ? -7.379 12.738 -3.213 1.00 92.81 83 HIS A O 1
ATOM 672 N N . ARG A 1 84 ? -9.196 13.394 -4.359 1.00 94.94 84 ARG A N 1
ATOM 673 C CA . ARG A 1 84 ? -9.542 14.485 -3.437 1.00 94.94 84 ARG A CA 1
ATOM 674 C C . ARG A 1 84 ? -9.825 13.979 -2.020 1.00 94.94 84 ARG A C 1
ATOM 676 O O . ARG A 1 84 ? -9.329 14.558 -1.060 1.00 94.94 84 ARG A O 1
ATOM 683 N N . ARG A 1 85 ? -10.610 12.907 -1.872 1.00 94.69 85 ARG A N 1
ATOM 684 C CA . ARG A 1 85 ? -10.945 12.337 -0.556 1.00 94.69 85 ARG A CA 1
ATOM 685 C C . ARG A 1 85 ? -9.708 11.723 0.099 1.00 94.69 85 ARG A C 1
ATOM 687 O O . ARG A 1 85 ? -9.500 11.933 1.287 1.00 94.69 85 ARG A O 1
ATOM 694 N N . ALA A 1 86 ? -8.879 11.028 -0.678 1.00 94.19 86 ALA A N 1
ATOM 695 C CA . ALA A 1 86 ? -7.617 10.466 -0.208 1.00 94.19 86 ALA A CA 1
ATOM 696 C C . ALA A 1 86 ? -6.653 11.553 0.305 1.00 94.19 86 ALA A C 1
ATOM 698 O O . ALA A 1 86 ? -6.118 11.428 1.406 1.00 94.19 86 ALA A O 1
ATOM 699 N N . LYS A 1 87 ? -6.514 12.659 -0.439 1.00 93.88 87 LYS A N 1
ATOM 700 C CA . LYS A 1 87 ? -5.698 13.813 -0.039 1.00 93.88 87 LYS A CA 1
ATOM 701 C C . LYS A 1 87 ? -6.181 14.440 1.273 1.00 93.88 87 LYS A C 1
ATOM 703 O O . LYS A 1 87 ? -5.377 14.662 2.166 1.00 93.88 87 LYS A O 1
ATOM 708 N N . LEU A 1 88 ? -7.491 14.638 1.438 1.00 95.12 88 LEU A N 1
ATOM 709 C CA . LEU A 1 88 ? -8.057 15.187 2.681 1.00 95.12 88 LEU A CA 1
ATOM 710 C C . LEU A 1 88 ? -7.834 14.275 3.900 1.00 95.12 88 LEU A C 1
ATOM 712 O O . LEU A 1 88 ? -7.730 14.761 5.024 1.00 95.12 88 LEU A O 1
ATOM 716 N N . ILE A 1 89 ? -7.790 12.953 3.703 1.00 94.69 89 ILE A N 1
ATOM 717 C CA . ILE A 1 89 ? -7.414 12.019 4.773 1.00 94.69 89 ILE A CA 1
ATOM 718 C C . ILE A 1 89 ? -5.938 12.215 5.115 1.00 94.69 89 ILE A C 1
ATOM 720 O O . ILE A 1 89 ? -5.617 12.368 6.290 1.00 94.69 89 ILE A O 1
ATOM 724 N N . GLN A 1 90 ? -5.066 12.255 4.101 1.00 93.19 90 GLN A N 1
ATOM 725 C CA . GLN A 1 90 ? -3.627 12.454 4.272 1.00 93.19 90 GLN A CA 1
ATOM 726 C C . GLN A 1 90 ? -3.304 13.759 5.008 1.00 93.19 90 GLN A C 1
ATOM 728 O O . GLN A 1 90 ? -2.510 13.732 5.936 1.00 93.19 90 GLN A O 1
ATOM 733 N N . GLU A 1 91 ? -3.960 14.867 4.660 1.00 92.31 91 GLU A N 1
ATOM 734 C CA . GLU A 1 91 ? -3.793 16.168 5.328 1.00 92.31 91 GLU A CA 1
ATOM 735 C C . GLU A 1 91 ? -4.164 16.128 6.819 1.00 92.31 91 GLU A C 1
ATOM 737 O O . GLU A 1 91 ? -3.640 16.909 7.607 1.00 92.31 91 GLU A O 1
ATOM 742 N N . LYS A 1 92 ? -5.051 15.211 7.230 1.00 92.75 92 LYS A N 1
ATOM 743 C CA . LYS A 1 92 ? -5.407 15.008 8.644 1.00 92.75 92 LYS A CA 1
ATOM 744 C C . LYS A 1 92 ? -4.497 14.038 9.375 1.00 92.75 92 LYS A C 1
ATOM 746 O O . LYS A 1 92 ? -4.584 13.941 10.600 1.00 92.75 92 LYS A O 1
ATOM 751 N N . LEU A 1 93 ? -3.707 13.245 8.661 1.00 89.88 93 LEU A N 1
ATOM 752 C CA . LEU A 1 93 ? -2.664 12.440 9.275 1.00 89.88 93 LEU A CA 1
ATOM 753 C C . LEU A 1 93 ? -1.533 13.421 9.583 1.00 89.88 93 LEU A C 1
ATOM 755 O O . LEU A 1 93 ? -1.035 14.074 8.675 1.00 89.88 93 LEU A O 1
ATOM 759 N N . ASP A 1 94 ? -1.167 13.576 10.855 1.00 80.25 94 ASP A N 1
ATOM 760 C CA . ASP A 1 94 ? -0.097 14.492 11.279 1.00 80.25 94 ASP A CA 1
ATOM 761 C C . ASP A 1 94 ? 1.265 13.901 10.869 1.00 80.25 94 ASP A C 1
ATOM 763 O O . ASP A 1 94 ? 2.052 13.446 11.703 1.00 80.25 94 ASP A O 1
ATOM 767 N N . LEU A 1 95 ? 1.493 13.801 9.557 1.00 82.19 95 LEU A N 1
ATOM 768 C CA . LEU A 1 95 ? 2.647 13.152 8.964 1.00 82.19 95 LEU A CA 1
ATOM 769 C C . LEU A 1 95 ? 3.885 13.963 9.313 1.00 82.19 95 LEU A C 1
ATOM 771 O O . LEU A 1 95 ? 4.027 15.120 8.918 1.00 82.19 95 LEU A O 1
ATOM 775 N N . LYS A 1 96 ? 4.802 13.337 10.048 1.00 78.06 96 LYS A N 1
ATOM 776 C CA . LYS A 1 96 ? 6.115 13.930 10.267 1.00 78.06 96 LYS A CA 1
ATOM 777 C C . LYS A 1 96 ? 6.904 13.839 8.962 1.00 78.06 96 LYS A C 1
ATOM 779 O O . LYS A 1 96 ? 7.061 12.725 8.453 1.00 78.06 96 LYS A O 1
ATOM 784 N N . PRO A 1 97 ? 7.411 14.960 8.422 1.00 74.31 97 PRO A N 1
ATOM 785 C CA . PRO A 1 97 ? 8.334 14.894 7.303 1.00 74.31 97 PRO A CA 1
ATOM 786 C C . PRO A 1 97 ? 9.556 14.080 7.732 1.00 74.31 97 PRO A C 1
ATOM 788 O O . PRO A 1 97 ? 10.101 14.282 8.819 1.00 74.31 97 PRO A O 1
ATOM 791 N N . GLN A 1 98 ? 9.960 13.132 6.893 1.00 75.50 98 GLN A N 1
ATOM 792 C CA . GLN A 1 98 ? 11.216 12.422 7.091 1.00 75.50 98 GLN A CA 1
ATOM 793 C C . GLN A 1 98 ? 12.344 13.298 6.556 1.00 75.50 98 GLN A C 1
ATOM 795 O O . GLN A 1 98 ? 12.256 13.804 5.437 1.00 75.50 98 GLN A O 1
ATOM 800 N N . GLN A 1 99 ? 13.386 13.501 7.363 1.00 80.00 99 GLN A N 1
ATOM 801 C CA . GLN A 1 99 ? 14.594 14.150 6.870 1.00 80.00 99 GLN A CA 1
ATOM 802 C C . GLN A 1 99 ? 15.269 13.219 5.856 1.00 80.00 99 GLN A C 1
ATOM 804 O O . GLN A 1 99 ? 15.435 12.032 6.161 1.00 80.00 99 GLN A O 1
ATOM 809 N N . PRO A 1 100 ? 15.624 13.720 4.660 1.00 83.06 100 PRO A N 1
ATOM 810 C CA . PRO A 1 100 ? 16.410 12.940 3.721 1.00 83.06 100 PRO A CA 1
ATOM 811 C C . PRO A 1 100 ? 17.749 12.577 4.368 1.00 83.06 100 PRO A C 1
ATOM 813 O O . PRO A 1 100 ? 18.328 13.373 5.105 1.00 83.06 100 PRO A O 1
ATOM 816 N N . LEU A 1 101 ? 18.201 11.353 4.116 1.00 84.81 101 LEU A N 1
ATOM 817 C CA . LEU A 1 101 ? 19.508 10.885 4.553 1.00 84.81 101 LEU A CA 1
ATOM 818 C C . LEU A 1 101 ? 20.526 11.225 3.463 1.00 84.81 101 LEU A C 1
ATOM 820 O O . LEU A 1 101 ? 20.296 10.895 2.296 1.00 84.81 101 LEU A O 1
ATOM 824 N N . ASP A 1 102 ? 21.639 11.851 3.837 1.00 90.31 102 ASP A N 1
ATOM 825 C CA . ASP A 1 102 ? 22.718 12.114 2.893 1.00 90.31 102 ASP A CA 1
ATOM 826 C C . ASP A 1 102 ? 23.401 10.807 2.479 1.00 90.31 102 ASP A C 1
ATOM 828 O O . ASP A 1 102 ? 23.484 9.828 3.230 1.00 90.31 102 ASP A O 1
ATOM 832 N N . PHE A 1 103 ? 23.920 10.783 1.254 1.00 87.56 103 PHE A N 1
ATOM 833 C CA . PHE A 1 103 ? 24.675 9.636 0.770 1.00 87.56 103 PHE A CA 1
ATOM 834 C C . PHE A 1 103 ? 25.919 9.408 1.649 1.00 87.56 103 PHE A C 1
ATOM 836 O O . PHE A 1 103 ? 26.610 10.355 2.013 1.00 87.56 103 PHE A O 1
ATOM 843 N N . LEU A 1 104 ? 26.195 8.144 1.993 1.00 92.00 104 LEU A N 1
ATOM 844 C CA . LEU A 1 104 ? 27.221 7.706 2.961 1.00 92.00 104 LEU A CA 1
ATOM 845 C C . LEU A 1 104 ? 26.984 8.112 4.425 1.00 92.00 104 LEU A C 1
ATOM 847 O O . LEU A 1 104 ? 27.781 7.740 5.291 1.00 92.00 104 LEU A O 1
ATOM 851 N N . GLN A 1 105 ? 25.895 8.812 4.747 1.00 90.06 105 GLN A N 1
ATOM 852 C CA . GLN A 1 105 ? 25.549 9.072 6.137 1.00 90.06 105 GLN A CA 1
ATOM 853 C C . GLN A 1 105 ? 25.177 7.758 6.834 1.00 90.06 105 GLN A C 1
ATOM 855 O O . GLN A 1 105 ? 24.464 6.904 6.301 1.00 90.06 105 GLN A O 1
ATOM 860 N N . ARG A 1 106 ? 25.659 7.585 8.066 1.00 86.56 106 ARG A N 1
ATOM 861 C CA . ARG A 1 106 ? 25.303 6.425 8.884 1.00 86.56 106 ARG A CA 1
ATOM 862 C C . ARG A 1 106 ? 23.803 6.443 9.163 1.00 86.56 106 ARG A C 1
ATOM 864 O O . ARG A 1 106 ? 23.283 7.455 9.630 1.00 86.56 106 ARG A O 1
ATOM 871 N N . PHE A 1 107 ? 23.135 5.309 8.949 1.00 81.12 107 PHE A N 1
ATOM 872 C CA . PHE A 1 107 ? 21.729 5.176 9.319 1.00 81.12 107 PHE A CA 1
ATOM 873 C 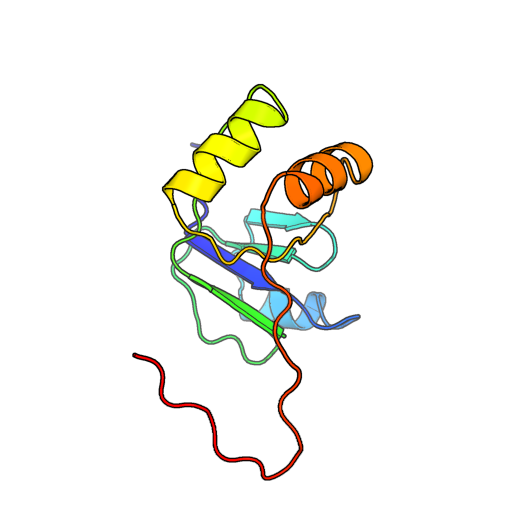C . PHE A 1 107 ? 21.535 5.533 10.801 1.00 81.12 107 PHE A C 1
ATOM 875 O O . PHE A 1 107 ? 22.275 5.018 11.653 1.00 81.12 107 PHE A O 1
ATOM 882 N N . PRO A 1 108 ? 20.568 6.410 11.125 1.00 80.75 108 PRO A N 1
ATOM 883 C CA . PRO A 1 108 ? 20.253 6.716 12.508 1.00 80.75 108 PRO A CA 1
ATOM 884 C C . PRO A 1 108 ? 19.838 5.429 13.224 1.00 80.75 108 PRO A C 1
ATOM 886 O O . PRO A 1 108 ? 19.130 4.592 12.661 1.00 80.75 108 PRO A O 1
ATOM 889 N N . LYS A 1 109 ? 20.292 5.254 14.469 1.00 74.81 109 LYS A N 1
ATOM 890 C CA . LYS A 1 109 ? 19.837 4.134 15.298 1.00 74.81 109 LYS A CA 1
ATOM 891 C C . LYS A 1 109 ? 18.327 4.273 15.495 1.00 74.81 109 LYS A C 1
ATOM 893 O O . LYS A 1 109 ? 17.877 5.261 16.070 1.00 74.81 109 LYS A O 1
ATOM 898 N N . MET A 1 110 ? 17.563 3.300 15.005 1.00 68.25 110 MET A N 1
ATOM 899 C CA . MET A 1 110 ? 16.174 3.130 15.426 1.00 68.25 110 MET A CA 1
ATOM 900 C C . MET A 1 110 ? 16.173 2.757 16.914 1.00 68.25 110 MET A C 1
ATOM 902 O O . MET A 1 110 ? 16.991 1.934 17.328 1.00 68.25 110 MET A O 1
ATOM 906 N N . PHE A 1 111 ? 15.333 3.445 17.694 1.00 53.56 111 PHE A N 1
ATOM 907 C CA . PHE A 1 111 ? 15.140 3.212 19.129 1.00 53.56 111 PHE A CA 1
ATOM 908 C C . PHE A 1 111 ? 14.60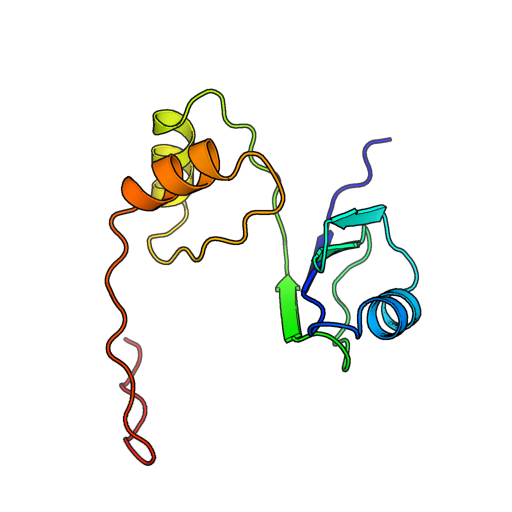2 1.811 19.409 1.00 53.56 111 PHE A C 1
ATOM 910 O O . PHE A 1 111 ? 13.762 1.346 18.604 1.00 53.56 111 PHE A O 1
#

pLDDT: mean 89.47, std 9.0, range [39.09, 96.38]

Radius of gyration: 16.32 Å; chains: 1; bounding box: 45×32×36 Å

Secondary structure (DSSP, 8-state):
------EEEEPPTT-HHHHHHHH--EEEEETTEEEESSPP---TT-SEEEES------SSHHHHHHHHHHH-S------SS-HHHHHHHHHHS-PPPPPPPPTTPPPPPP-

Foldseek 3Di:
DPLDFFKKFFADPPCQVVQCVQLVAFPDDQRRITTHSDADDPGPRGPDMDGRDDDDDADALVRLLVVVVVVHLADDDDDRPPVVSSVSSVVSRPHDDDDDDDPPHDDPDDD